Protein AF-C0EFY2-F1 (afdb_monomer_lite)

Foldseek 3Di:
DVLLPDDLVRLVVLLVVLVVVLVVVPDDPVRNVVSVVSNVSSVVNNVVNVVVVVVVVVVVVVPDDD

pLDDT: mean 90.13, std 11.37, range [53.53, 97.44]

InterPro domains:
  IPR003761 Exonuclease VII, small subunit [MF_00337] (7-66)
  IPR003761 Exonuclease VII, small subunit [PF02609] (8-58)
  IPR003761 Exonuclease VII, small subunit [PIRSF006488] (5-64)
  IPR003761 Exonuclease VII, small subunit [PTHR34137] (4-64)
  IPR003761 Exonuclease VII, small subunit [TIGR01280] (7-61)
  IPR037004 Exonuclease VII, small subunit superfamily [G3DSA:1.10.287.1040] (3-66)
  IPR037004 Exonuclease VII, small subunit superfamily [SSF116842] (2-64)

Structure (mmCIF, N/CA/C/O backbone):
data_AF-C0EFY2-F1
#
_entry.id   AF-C0EFY2-F1
#
loop_
_atom_site.group_PDB
_atom_site.id
_atom_site.type_symbol
_atom_site.label_atom_id
_atom_site.label_alt_id
_atom_site.label_comp_id
_atom_site.label_asym_id
_atom_site.label_entity_id
_atom_site.label_seq_id
_atom_site.pdbx_PDB_ins_code
_atom_site.Cartn_x
_atom_site.Cartn_y
_atom_site.Cartn_z
_atom_site.occupancy
_atom_site.B_iso_or_equiv
_atom_site.auth_seq_id
_atom_site.auth_comp_id
_atom_site.auth_asym_id
_atom_site.auth_atom_id
_atom_site.pdbx_PDB_model_num
ATOM 1 N N . MET A 1 1 ? 12.254 3.150 3.659 1.00 56.12 1 MET A N 1
ATOM 2 C CA . MET A 1 1 ? 10.984 2.917 4.392 1.00 56.12 1 MET A CA 1
ATOM 3 C C . MET A 1 1 ? 10.506 1.491 4.121 1.00 56.12 1 MET A C 1
ATOM 5 O O . MET A 1 1 ? 10.718 1.013 3.018 1.00 56.12 1 MET A O 1
ATOM 9 N N . GLU A 1 2 ? 9.893 0.794 5.087 1.00 67.31 2 GLU A N 1
ATOM 10 C CA . GLU A 1 2 ? 9.544 -0.651 5.004 1.00 67.31 2 GLU A CA 1
ATOM 11 C C . GLU A 1 2 ? 8.695 -1.037 3.768 1.00 67.31 2 GLU A C 1
ATOM 13 O O . GLU A 1 2 ? 8.744 -2.170 3.301 1.00 67.31 2 GLU A O 1
ATOM 18 N N . PHE A 1 3 ? 7.972 -0.077 3.185 1.00 71.94 3 PHE A N 1
ATOM 19 C CA . PHE A 1 3 ? 7.106 -0.287 2.023 1.00 71.94 3 PHE A CA 1
ATOM 20 C C . PHE A 1 3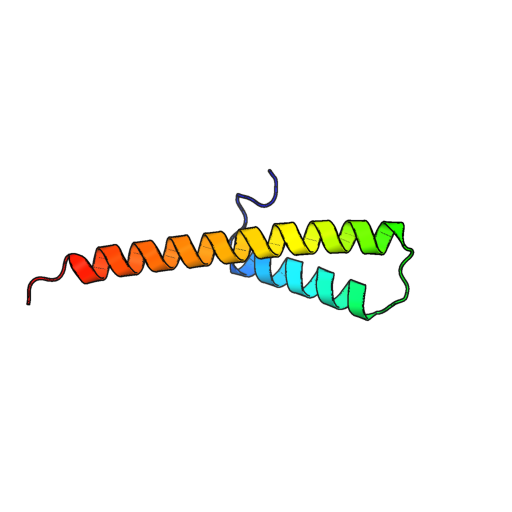 ? 7.816 -0.165 0.659 1.00 71.94 3 PHE A C 1
ATOM 22 O O . PHE A 1 3 ? 7.338 -0.721 -0.325 1.00 71.94 3 PHE A O 1
ATOM 29 N N . GLU A 1 4 ? 8.969 0.511 0.569 1.00 69.25 4 GLU A N 1
ATOM 30 C CA . GLU A 1 4 ? 9.653 0.797 -0.714 1.00 69.25 4 GLU A CA 1
ATOM 31 C C . GLU A 1 4 ? 10.253 -0.453 -1.377 1.00 69.25 4 GLU A C 1
ATOM 33 O O . GLU A 1 4 ? 10.482 -0.490 -2.587 1.00 69.25 4 GLU A O 1
ATOM 38 N N . THR A 1 5 ? 10.493 -1.509 -0.599 1.00 78.94 5 THR A N 1
ATOM 39 C CA . THR A 1 5 ? 11.052 -2.780 -1.080 1.00 78.94 5 THR A CA 1
ATOM 40 C C . THR A 1 5 ? 9.985 -3.848 -1.326 1.00 78.94 5 THR A C 1
ATOM 42 O O . THR A 1 5 ? 10.311 -4.950 -1.765 1.00 78.94 5 THR A O 1
ATOM 45 N N . MET A 1 6 ? 8.700 -3.546 -1.100 1.00 88.69 6 MET A N 1
ATOM 46 C CA . MET A 1 6 ? 7.615 -4.500 -1.346 1.00 88.69 6 MET A CA 1
ATOM 47 C C . MET A 1 6 ? 7.388 -4.730 -2.845 1.00 88.69 6 MET A C 1
ATOM 49 O O . MET A 1 6 ? 7.480 -3.801 -3.654 1.00 88.69 6 MET A O 1
ATOM 53 N N . THR A 1 7 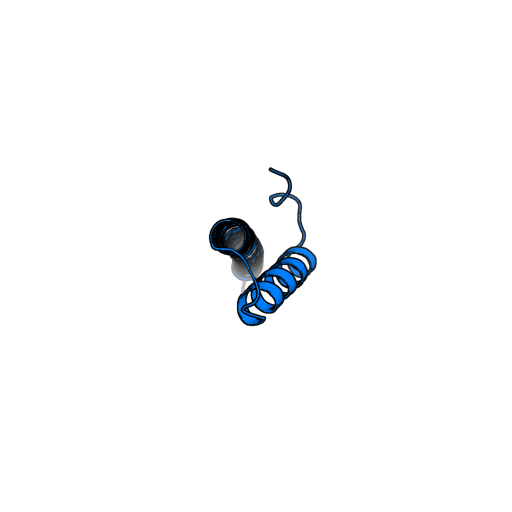? 7.058 -5.973 -3.211 1.00 93.44 7 THR A N 1
ATOM 54 C CA . THR A 1 7 ? 6.549 -6.299 -4.552 1.00 93.44 7 THR A CA 1
ATOM 55 C C . THR A 1 7 ? 5.123 -5.778 -4.712 1.00 93.44 7 THR A C 1
ATOM 57 O O . THR A 1 7 ? 4.441 -5.512 -3.717 1.00 93.44 7 THR A O 1
ATOM 60 N N . PHE A 1 8 ? 4.665 -5.647 -5.958 1.00 93.44 8 PHE A N 1
ATOM 61 C CA . PHE A 1 8 ? 3.313 -5.180 -6.256 1.00 93.44 8 PHE A CA 1
ATOM 62 C C . PHE A 1 8 ? 2.247 -6.069 -5.595 1.00 93.44 8 PHE A C 1
ATOM 64 O O . PHE A 1 8 ? 1.381 -5.569 -4.885 1.00 93.44 8 PHE A O 1
ATOM 71 N N . GLU A 1 9 ? 2.372 -7.390 -5.721 1.00 95.44 9 GLU A N 1
ATOM 72 C CA . GLU A 1 9 ? 1.414 -8.366 -5.188 1.00 95.44 9 GLU A CA 1
ATOM 73 C C . GLU A 1 9 ? 1.324 -8.287 -3.664 1.00 95.44 9 GLU A C 1
ATOM 75 O O . GLU A 1 9 ? 0.238 -8.332 -3.089 1.00 95.44 9 GLU A O 1
ATOM 80 N N . LYS A 1 10 ? 2.470 -8.120 -2.990 1.00 95.12 10 LYS A N 1
ATOM 81 C CA . LYS A 1 10 ? 2.501 -7.952 -1.534 1.00 95.12 10 LYS A CA 1
ATOM 82 C C . LYS A 1 10 ? 1.857 -6.633 -1.113 1.00 95.12 10 LYS A C 1
ATOM 84 O O . LYS A 1 10 ? 1.151 -6.609 -0.109 1.00 95.12 10 LYS A O 1
ATOM 89 N N . ALA A 1 11 ? 2.117 -5.548 -1.844 1.00 95.38 11 ALA A N 1
ATOM 90 C CA . ALA A 1 11 ? 1.561 -4.234 -1.533 1.00 95.38 11 ALA A CA 1
ATOM 91 C C . ALA A 1 11 ? 0.033 -4.225 -1.694 1.00 95.38 11 ALA A C 1
ATOM 93 O O . ALA A 1 11 ? -0.667 -3.747 -0.801 1.00 95.38 11 ALA A O 1
ATOM 94 N N . VAL A 1 12 ? -0.482 -4.844 -2.762 1.00 96.38 12 VAL A N 1
ATOM 95 C CA . VAL A 1 12 ? -1.922 -5.033 -2.989 1.00 96.38 12 VAL A CA 1
ATOM 96 C C . VAL A 1 12 ? -2.547 -5.883 -1.883 1.00 96.38 12 VAL A C 1
ATOM 98 O O . VAL A 1 12 ? -3.511 -5.444 -1.263 1.00 96.38 12 VAL A O 1
ATOM 101 N N . ALA A 1 13 ? -1.960 -7.036 -1.549 1.00 97.12 13 ALA A N 1
ATOM 102 C CA . ALA A 1 13 ? -2.495 -7.904 -0.499 1.00 97.12 13 ALA A CA 1
ATOM 103 C C . ALA A 1 13 ? -2.535 -7.218 0.882 1.00 97.12 13 ALA A C 1
ATOM 105 O O . ALA A 1 13 ? -3.448 -7.440 1.678 1.00 97.12 13 ALA A O 1
ATOM 106 N N . GLU A 1 14 ? -1.547 -6.379 1.205 1.00 96.06 14 GLU A N 1
ATOM 107 C CA . GLU A 1 14 ? -1.576 -5.577 2.432 1.00 96.06 14 GLU A CA 1
ATOM 108 C C . GLU A 1 14 ? -2.625 -4.460 2.375 1.00 96.06 14 GLU A C 1
ATOM 110 O O . GLU A 1 14 ? -3.267 -4.183 3.392 1.00 96.06 14 GLU A O 1
ATOM 115 N N . LEU A 1 15 ? -2.828 -3.839 1.209 1.00 96.56 15 LEU A N 1
ATOM 116 C CA . LEU A 1 15 ? -3.833 -2.795 1.014 1.00 96.56 15 LEU A CA 1
ATOM 117 C C . LEU A 1 15 ? -5.249 -3.358 1.170 1.00 96.56 15 LEU A C 1
ATOM 119 O O . LEU A 1 15 ? -6.052 -2.780 1.898 1.00 96.56 15 LEU A O 1
ATOM 123 N N . GLU A 1 16 ? -5.531 -4.524 0.591 1.00 97.44 16 GLU A N 1
ATOM 124 C CA . GLU A 1 16 ? -6.807 -5.233 0.749 1.00 97.44 16 GLU A CA 1
ATOM 125 C C . GLU A 1 16 ? -7.113 -5.529 2.222 1.00 97.44 16 GLU A C 1
ATOM 127 O O . GLU A 1 16 ? -8.225 -5.298 2.694 1.00 97.44 16 GLU A O 1
ATOM 132 N N . LYS A 1 17 ? -6.112 -5.964 3.000 1.00 96.75 17 LYS A N 1
ATOM 133 C CA . LYS A 1 17 ? -6.273 -6.171 4.450 1.00 96.75 17 LYS A CA 1
ATOM 134 C C . LYS A 1 17 ? -6.585 -4.874 5.192 1.00 96.75 17 LYS A C 1
ATOM 136 O O . LYS A 1 17 ? -7.309 -4.909 6.186 1.00 96.75 17 LYS A O 1
ATOM 141 N N . VAL A 1 18 ? -5.993 -3.753 4.778 1.00 96.50 18 VAL A N 1
ATOM 142 C CA . VAL A 1 18 ? -6.267 -2.436 5.368 1.00 96.50 18 VAL A CA 1
ATOM 143 C C . VAL A 1 18 ? -7.701 -2.012 5.062 1.00 96.50 18 VAL A C 1
ATOM 145 O O . VAL A 1 18 ? -8.431 -1.677 5.995 1.00 96.50 18 VAL A O 1
ATOM 148 N N . VAL A 1 19 ? -8.123 -2.103 3.800 1.00 96.62 19 VAL A N 1
ATOM 149 C CA . VAL A 1 19 ? -9.490 -1.783 3.362 1.00 96.62 19 VAL A CA 1
ATOM 150 C C . VAL A 1 19 ? -10.507 -2.646 4.105 1.00 96.62 19 VAL A C 1
ATOM 152 O O . VAL A 1 19 ? -11.388 -2.107 4.768 1.00 96.62 19 VAL A O 1
ATOM 155 N N . ALA A 1 20 ? -10.307 -3.964 4.144 1.00 96.50 20 ALA A N 1
ATOM 156 C CA . ALA A 1 20 ? -11.201 -4.880 4.848 1.00 96.50 20 ALA A CA 1
ATOM 157 C C . ALA A 1 20 ? -11.320 -4.574 6.354 1.00 96.50 20 ALA A C 1
ATOM 159 O O . ALA A 1 20 ? -12.351 -4.837 6.971 1.00 96.50 20 ALA A O 1
ATOM 160 N N . LYS A 1 21 ? -10.267 -4.035 6.988 1.00 95.31 21 LYS A N 1
ATOM 161 C CA . LYS A 1 21 ? -10.329 -3.594 8.392 1.00 95.31 21 LYS A CA 1
ATOM 162 C C . LYS A 1 21 ? -11.117 -2.297 8.546 1.00 95.31 21 LYS A C 1
ATOM 164 O O . LYS A 1 21 ? -11.898 -2.205 9.488 1.00 95.31 21 LYS A O 1
ATOM 169 N N . LEU A 1 22 ? -10.919 -1.332 7.649 1.00 94.62 22 LEU A N 1
ATOM 170 C CA . LEU A 1 22 ? -11.667 -0.073 7.637 1.00 94.62 22 LEU A CA 1
ATOM 171 C C . LEU A 1 22 ? -13.169 -0.324 7.425 1.00 94.62 22 LEU A C 1
ATOM 173 O O . LEU A 1 22 ? -13.989 0.212 8.165 1.00 94.62 22 LEU A O 1
ATOM 177 N N . GLU A 1 23 ? -13.524 -1.214 6.498 1.00 94.75 23 GLU A N 1
ATOM 178 C CA . GLU A 1 23 ? -14.915 -1.565 6.180 1.00 94.75 23 GLU A CA 1
ATOM 179 C C . GLU A 1 23 ? -15.649 -2.282 7.319 1.0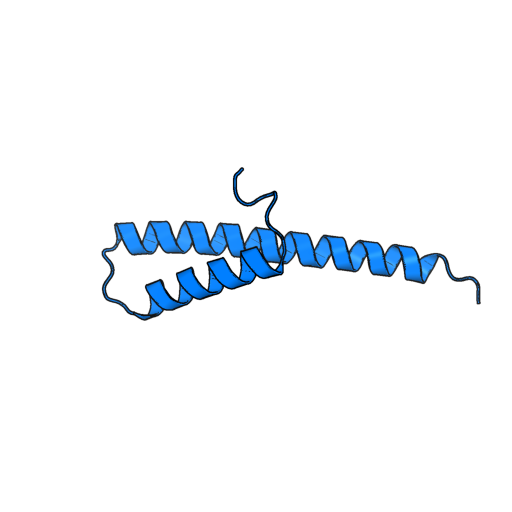0 94.75 23 GLU A C 1
ATOM 181 O O . GLU A 1 23 ? -16.868 -2.171 7.433 1.00 94.75 23 GLU A O 1
ATOM 186 N N . LYS A 1 24 ? -14.932 -2.981 8.212 1.00 93.69 24 LYS A N 1
ATOM 187 C CA . LYS A 1 24 ? -15.547 -3.618 9.390 1.00 93.69 24 LYS A CA 1
ATOM 188 C C . LYS A 1 24 ? -16.160 -2.617 10.372 1.00 93.69 24 LYS A C 1
ATOM 190 O O . LYS A 1 24 ? -16.953 -3.034 11.211 1.00 93.69 24 LYS A O 1
ATOM 195 N N . GLY A 1 25 ? -15.772 -1.340 10.328 1.00 84.38 25 GLY A N 1
ATOM 196 C CA . GLY A 1 25 ? -16.422 -0.257 11.078 1.00 84.38 25 GLY A CA 1
ATOM 197 C C . GLY A 1 25 ? -16.292 -0.297 12.609 1.00 84.38 25 GLY A C 1
ATOM 198 O O . GLY A 1 25 ? -16.806 0.592 13.275 1.00 84.38 25 GLY A O 1
ATOM 199 N N . ASN A 1 26 ? -15.597 -1.282 13.188 1.00 91.25 26 ASN A N 1
ATOM 200 C CA . ASN A 1 26 ? -15.418 -1.431 14.639 1.00 91.25 26 ASN A CA 1
ATOM 201 C C . ASN A 1 26 ? -14.036 -0.940 15.111 1.00 91.25 26 ASN A C 1
ATOM 203 O O . ASN A 1 26 ? -13.325 -1.640 15.835 1.00 91.25 26 ASN A O 1
ATOM 207 N N . LEU A 1 27 ? -13.617 0.227 14.623 1.00 93.50 27 LEU A N 1
ATOM 208 C CA . LEU A 1 27 ? -12.307 0.822 14.890 1.00 93.50 27 LEU A CA 1
ATOM 209 C C . LEU A 1 27 ? -12.471 2.149 15.625 1.00 93.50 27 LEU A C 1
ATOM 211 O O . LEU A 1 27 ? -13.400 2.908 15.352 1.00 93.50 27 LEU A O 1
ATOM 215 N N . SER A 1 28 ? -11.533 2.468 16.515 1.00 96.38 28 SER A N 1
ATOM 216 C CA . SER A 1 28 ? -11.439 3.824 17.052 1.00 96.38 28 SER A CA 1
ATOM 217 C C . SER A 1 28 ? -11.015 4.818 15.963 1.00 96.38 28 SER A C 1
ATOM 219 O O . SER A 1 28 ? -10.496 4.440 14.905 1.00 96.38 28 SER A O 1
ATOM 221 N N . LEU A 1 29 ? -11.193 6.114 16.229 1.00 94.31 29 LEU A N 1
ATOM 222 C CA . LEU A 1 29 ? -10.739 7.174 15.329 1.00 94.31 29 LEU A CA 1
ATOM 223 C C . LEU A 1 29 ? -9.227 7.082 15.059 1.00 94.31 29 LEU A C 1
ATOM 225 O O . LEU A 1 29 ? -8.808 7.113 13.907 1.00 94.31 29 LEU A O 1
ATOM 229 N N . GLU A 1 30 ? -8.412 6.893 16.100 1.00 95.81 30 GLU A N 1
ATOM 230 C CA . GLU A 1 30 ? -6.953 6.760 15.967 1.00 95.81 30 GLU A CA 1
ATOM 231 C C . GLU A 1 30 ? -6.551 5.533 15.139 1.00 95.81 30 GLU A C 1
ATOM 233 O O . GLU A 1 30 ? -5.657 5.609 14.290 1.00 95.81 30 GLU A O 1
ATOM 238 N N . GLN A 1 31 ? -7.237 4.402 15.332 1.00 95.44 31 GLN A N 1
ATOM 239 C CA . GLN A 1 31 ? -7.005 3.198 14.532 1.00 95.44 31 GLN A CA 1
ATOM 240 C C . GLN A 1 31 ? -7.380 3.419 13.067 1.00 95.44 31 GLN A C 1
ATOM 242 O O . GLN A 1 31 ? -6.651 2.988 12.173 1.00 95.44 31 GLN A O 1
ATOM 247 N N . SER A 1 32 ? -8.491 4.114 12.824 1.00 95.50 32 SER A N 1
ATOM 248 C CA . SER A 1 32 ? -8.964 4.446 11.480 1.00 95.50 32 SER A CA 1
ATOM 249 C C . SER A 1 32 ? -7.978 5.366 10.761 1.00 95.50 32 SER A C 1
ATOM 251 O O . SER A 1 32 ? -7.630 5.102 9.614 1.00 95.50 32 SER A O 1
ATOM 253 N N . LEU A 1 33 ? -7.448 6.383 11.451 1.00 96.38 33 LEU A N 1
ATOM 254 C CA . LEU A 1 33 ? -6.412 7.278 10.922 1.00 96.38 33 LEU A CA 1
ATOM 255 C C . LEU A 1 33 ? -5.114 6.528 10.603 1.00 96.38 33 LEU A C 1
ATOM 257 O O . LEU A 1 33 ? -4.552 6.695 9.523 1.00 96.38 33 LEU A O 1
ATOM 261 N N . THR A 1 34 ? -4.676 5.646 11.503 1.00 96.25 34 THR A N 1
ATOM 262 C CA . THR A 1 34 ? -3.468 4.831 11.299 1.00 96.25 34 THR A CA 1
ATOM 263 C C . THR A 1 34 ? -3.611 3.907 10.088 1.00 96.25 34 THR A C 1
ATOM 265 O O . THR A 1 34 ? -2.701 3.786 9.266 1.00 96.25 34 THR A O 1
ATOM 268 N N . LEU A 1 35 ? -4.762 3.241 9.960 1.00 96.56 35 LEU A N 1
ATOM 269 C CA . LEU A 1 35 ? -5.050 2.3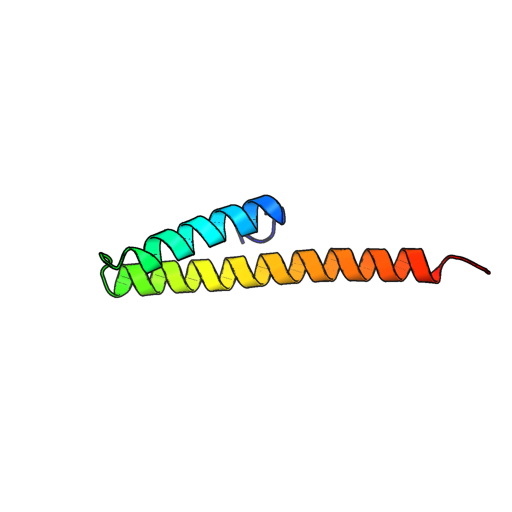72 8.822 1.00 96.56 35 LEU A CA 1
ATOM 270 C C . LEU A 1 35 ? -5.168 3.166 7.524 1.00 96.56 35 LEU A C 1
ATOM 272 O O . LEU A 1 35 ? -4.639 2.721 6.511 1.00 96.56 35 LEU A O 1
ATOM 276 N N . TYR A 1 36 ? -5.786 4.345 7.557 1.00 95.56 36 TYR A N 1
ATOM 277 C CA . TYR A 1 36 ? -5.867 5.227 6.400 1.00 95.56 36 TYR A CA 1
ATOM 278 C C . TYR A 1 36 ? -4.475 5.653 5.917 1.00 95.56 36 TYR A C 1
ATOM 280 O O . TYR A 1 36 ? -4.160 5.463 4.745 1.00 95.56 36 TYR A O 1
ATOM 288 N N . GLU A 1 37 ? -3.597 6.125 6.810 1.00 96.19 37 GLU A N 1
ATOM 289 C CA . GLU A 1 37 ? -2.205 6.445 6.459 1.00 96.19 37 GLU A CA 1
ATOM 290 C C . GLU A 1 37 ? -1.444 5.247 5.883 1.00 96.19 37 GLU A C 1
ATOM 292 O O . GLU A 1 37 ? -0.667 5.387 4.935 1.00 96.19 37 GLU A O 1
ATOM 297 N N . LYS A 1 38 ? -1.630 4.053 6.458 1.00 95.81 38 LYS A N 1
ATOM 298 C CA . LYS A 1 38 ? -1.019 2.838 5.911 1.00 95.81 38 LYS A CA 1
ATOM 299 C C . LYS A 1 38 ? -1.557 2.556 4.505 1.00 95.81 38 LYS A C 1
ATOM 301 O O . LYS A 1 38 ? -0.777 2.236 3.611 1.00 95.81 38 LYS A O 1
ATOM 306 N N . GLY A 1 39 ? -2.865 2.693 4.303 1.00 96.19 39 GLY A N 1
ATOM 307 C CA . GLY A 1 39 ? -3.524 2.495 3.015 1.00 96.19 39 GLY A CA 1
ATOM 308 C C . GLY A 1 39 ? -3.021 3.455 1.939 1.00 96.19 39 GLY A C 1
ATOM 309 O O . GLY A 1 39 ? -2.684 3.013 0.843 1.00 96.19 39 GLY A O 1
ATOM 310 N N . THR A 1 40 ? -2.877 4.746 2.252 1.00 96.25 40 THR A N 1
ATOM 311 C CA . THR A 1 40 ? -2.364 5.738 1.292 1.00 96.25 40 THR A CA 1
ATOM 312 C C . THR A 1 40 ? -0.914 5.456 0.900 1.00 96.25 40 THR A C 1
ATOM 314 O O . THR A 1 40 ? -0.584 5.497 -0.286 1.00 96.25 40 THR A O 1
ATOM 317 N N . LYS A 1 41 ? -0.059 5.077 1.861 1.00 95.44 41 LYS A N 1
ATOM 318 C CA . LYS A 1 41 ? 1.332 4.668 1.596 1.00 95.44 41 LYS A CA 1
ATOM 319 C C . LYS A 1 41 ? 1.400 3.428 0.701 1.00 95.44 41 LYS A C 1
ATOM 321 O O . LYS A 1 41 ? 2.145 3.422 -0.275 1.00 95.44 41 LYS A O 1
ATOM 326 N N . LEU A 1 42 ? 0.602 2.398 0.986 1.00 96.19 42 LEU A N 1
ATOM 327 C CA . LEU A 1 42 ? 0.540 1.186 0.161 1.00 96.19 42 LEU A CA 1
ATOM 328 C C . LEU A 1 42 ? 0.030 1.479 -1.254 1.00 96.19 42 LEU A C 1
ATOM 330 O O . LEU A 1 42 ? 0.613 0.996 -2.221 1.00 96.19 42 LEU A O 1
ATOM 334 N N . SER A 1 43 ? -1.002 2.316 -1.387 1.00 95.88 43 SER A N 1
ATOM 335 C CA . SER A 1 43 ? -1.521 2.746 -2.688 1.00 95.88 43 SER A CA 1
ATOM 336 C C . SER A 1 43 ? -0.455 3.464 -3.519 1.00 95.88 43 SER A C 1
ATOM 338 O O . SER A 1 43 ? -0.335 3.202 -4.716 1.00 95.88 43 SER A O 1
ATOM 340 N N . ALA A 1 44 ? 0.341 4.339 -2.897 1.00 95.19 44 ALA A N 1
ATOM 341 C CA . ALA A 1 44 ? 1.443 5.022 -3.570 1.00 95.19 44 ALA A CA 1
ATOM 342 C C . ALA A 1 44 ? 2.511 4.032 -4.066 1.00 95.19 44 ALA A C 1
ATOM 344 O O . ALA A 1 44 ? 2.962 4.136 -5.205 1.00 95.19 44 ALA A O 1
ATOM 345 N N . VAL A 1 45 ? 2.860 3.025 -3.256 1.00 94.94 45 VAL A N 1
ATOM 346 C CA . VAL A 1 45 ? 3.800 1.965 -3.660 1.00 94.94 45 VAL A CA 1
ATOM 347 C C . VAL A 1 45 ? 3.258 1.154 -4.835 1.00 94.94 45 VAL A C 1
ATOM 349 O O . VAL A 1 45 ? 3.989 0.922 -5.797 1.00 94.94 45 VAL A O 1
ATOM 352 N N . CYS A 1 46 ? 1.983 0.754 -4.805 1.00 95.38 46 CYS A N 1
ATOM 353 C CA . CYS A 1 46 ? 1.351 0.051 -5.923 1.00 95.38 46 CYS A CA 1
ATOM 354 C C . CYS A 1 46 ? 1.440 0.868 -7.217 1.00 95.38 46 CYS A C 1
ATOM 356 O O . CYS A 1 46 ? 1.853 0.341 -8.250 1.00 95.38 46 CYS A O 1
ATOM 358 N N . HIS A 1 47 ? 1.109 2.159 -7.148 1.00 95.38 47 HIS A N 1
ATOM 359 C CA . HIS A 1 47 ? 1.179 3.057 -8.296 1.00 95.38 47 HIS A CA 1
ATOM 360 C C . HIS A 1 47 ? 2.609 3.181 -8.839 1.00 95.38 47 HIS A C 1
ATOM 362 O O . HIS A 1 47 ? 2.830 2.994 -10.032 1.00 95.38 47 HIS A O 1
ATOM 368 N N . GLN A 1 48 ? 3.598 3.390 -7.967 1.00 94.62 48 GLN A N 1
ATOM 369 C CA . GLN A 1 48 ? 5.005 3.489 -8.363 1.00 94.62 48 GLN A CA 1
ATOM 370 C C . GLN A 1 48 ? 5.514 2.211 -9.050 1.00 94.62 48 GLN A C 1
ATOM 372 O O . GLN A 1 48 ? 6.272 2.280 -10.020 1.00 94.62 48 GLN A O 1
ATOM 377 N N . ARG A 1 49 ? 5.102 1.031 -8.567 1.00 93.12 49 ARG A N 1
ATOM 378 C CA . ARG A 1 49 ? 5.462 -0.255 -9.185 1.00 93.12 49 ARG A CA 1
ATOM 379 C C . ARG A 1 49 ? 4.859 -0.411 -10.577 1.00 93.12 49 ARG A C 1
ATOM 381 O O . ARG A 1 49 ? 5.573 -0.843 -11.479 1.00 93.12 49 ARG A O 1
ATOM 388 N N . LEU A 1 50 ? 3.588 -0.047 -10.750 1.00 95.56 50 LEU A N 1
ATOM 389 C CA . LEU A 1 50 ? 2.928 -0.077 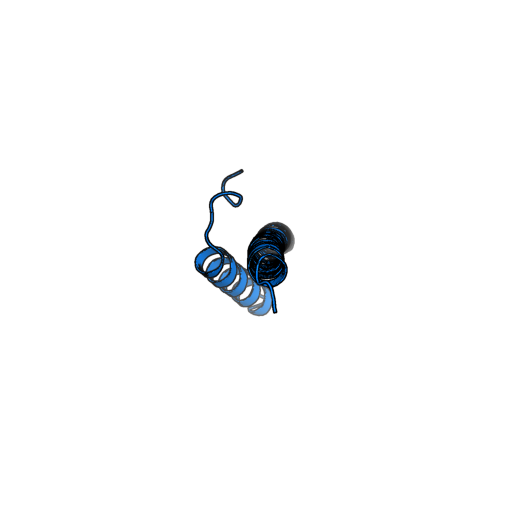-12.057 1.00 95.56 50 LEU A CA 1
ATOM 390 C C . LEU A 1 50 ? 3.588 0.890 -13.036 1.00 95.56 50 LEU A C 1
ATOM 392 O O . LEU A 1 50 ? 3.866 0.502 -14.165 1.00 95.56 50 LEU A O 1
ATOM 396 N N . GLU A 1 51 ? 3.911 2.102 -12.589 1.00 95.31 51 GLU A N 1
ATOM 397 C CA . GLU A 1 51 ? 4.573 3.094 -13.435 1.00 95.31 51 GLU A CA 1
ATOM 398 C C . GLU A 1 51 ? 5.962 2.620 -13.873 1.00 95.31 51 GLU A C 1
ATOM 400 O O . GLU A 1 51 ? 6.301 2.671 -15.050 1.00 95.31 51 GLU A O 1
ATOM 405 N N . THR A 1 52 ? 6.736 2.040 -12.951 1.00 92.94 52 THR A N 1
ATOM 406 C CA . THR A 1 52 ? 8.044 1.446 -13.278 1.00 92.94 52 THR A CA 1
ATOM 407 C C . THR A 1 52 ? 7.912 0.315 -14.304 1.00 92.94 52 THR A C 1
ATOM 409 O O . THR A 1 52 ? 8.725 0.206 -15.220 1.00 92.94 52 THR A O 1
ATOM 412 N N . ALA A 1 53 ? 6.894 -0.540 -14.163 1.00 93.25 53 ALA A N 1
ATOM 413 C CA . ALA A 1 53 ? 6.642 -1.620 -15.113 1.00 93.25 53 ALA A CA 1
ATOM 414 C C . ALA A 1 53 ? 6.226 -1.082 -16.491 1.00 93.25 53 ALA A C 1
ATOM 416 O O . ALA A 1 53 ? 6.698 -1.586 -17.508 1.00 93.25 53 ALA A O 1
ATOM 417 N N . LYS A 1 54 ? 5.386 -0.043 -16.523 1.00 93.94 54 LYS A N 1
ATOM 418 C CA . LYS A 1 54 ? 4.938 0.616 -17.750 1.00 93.94 54 LYS A CA 1
ATOM 419 C C . LYS A 1 54 ? 6.101 1.267 -18.498 1.00 93.94 54 LYS A C 1
ATOM 421 O O . LYS A 1 54 ? 6.261 0.993 -19.681 1.00 93.94 54 LYS A O 1
ATOM 426 N N . LEU A 1 55 ? 6.947 2.034 -17.809 1.00 94.56 55 LEU A N 1
ATOM 427 C CA . LEU A 1 55 ? 8.142 2.646 -18.403 1.00 94.56 55 LEU A CA 1
ATOM 428 C C . LEU A 1 55 ? 9.048 1.593 -19.047 1.00 94.56 55 LEU A C 1
ATOM 430 O O . LEU A 1 55 ? 9.475 1.745 -20.184 1.00 94.56 55 LEU A O 1
ATOM 434 N N . LYS A 1 56 ? 9.262 0.467 -18.360 1.00 92.19 56 LYS A N 1
ATOM 435 C CA . LYS A 1 56 ? 10.065 -0.633 -18.901 1.00 92.19 56 LYS A CA 1
ATOM 436 C C . LYS A 1 56 ? 9.451 -1.257 -20.160 1.00 92.19 56 LYS A C 1
ATOM 438 O O . LYS A 1 56 ? 10.181 -1.684 -21.049 1.00 92.19 56 LYS A O 1
ATOM 443 N N . LEU A 1 57 ? 8.122 -1.335 -20.244 1.00 93.88 57 LEU A N 1
ATOM 444 C CA . LEU A 1 57 ? 7.430 -1.800 -21.451 1.00 93.88 57 LEU A CA 1
ATOM 445 C C . LEU A 1 57 ? 7.563 -0.798 -22.602 1.00 93.88 57 LEU A C 1
ATOM 447 O O . LEU A 1 57 ? 7.756 -1.218 -23.742 1.00 93.88 57 LEU A O 1
ATOM 451 N N . GLU A 1 58 ? 7.482 0.502 -22.315 1.00 93.19 58 GLU A N 1
ATOM 452 C CA . GLU A 1 58 ? 7.680 1.566 -23.305 1.00 93.19 58 GLU A CA 1
ATOM 453 C C . GLU A 1 58 ? 9.109 1.550 -23.864 1.00 93.19 58 GLU A C 1
ATOM 455 O O . GLU A 1 58 ? 9.278 1.620 -25.080 1.00 93.19 58 GLU A O 1
ATOM 460 N N . GLU A 1 59 ? 10.127 1.359 -23.017 1.00 92.75 59 GLU A N 1
ATOM 461 C CA . GLU A 1 59 ? 11.525 1.206 -23.447 1.00 92.75 59 GLU A CA 1
ATOM 462 C C . GLU A 1 59 ? 11.706 0.010 -24.392 1.00 92.75 59 GLU A C 1
ATOM 464 O O . GLU A 1 59 ? 12.277 0.159 -25.469 1.00 92.75 59 GLU A O 1
ATOM 469 N N . ILE A 1 60 ? 11.164 -1.161 -24.036 1.00 91.81 60 ILE A N 1
ATOM 470 C CA . ILE A 1 60 ? 11.250 -2.370 -24.874 1.00 91.81 60 ILE A CA 1
ATOM 471 C C . ILE A 1 60 ? 10.518 -2.176 -26.210 1.00 91.81 60 ILE A C 1
ATOM 473 O O . ILE A 1 60 ? 10.998 -2.620 -27.250 1.00 91.81 60 ILE A O 1
ATOM 477 N N . SER A 1 61 ? 9.354 -1.524 -26.188 1.00 86.00 61 SER A N 1
ATOM 478 C CA . SER A 1 61 ? 8.534 -1.314 -27.388 1.00 86.00 61 SER A CA 1
ATOM 479 C C . SER A 1 61 ? 9.137 -0.275 -28.337 1.00 86.00 61 SER A C 1
ATOM 481 O O . SER A 1 61 ? 8.903 -0.345 -29.538 1.00 86.00 61 SER A O 1
ATOM 483 N N . SER A 1 62 ? 9.914 0.674 -27.808 1.00 77.56 62 SER A N 1
ATOM 484 C CA . SER A 1 62 ? 10.571 1.730 -28.592 1.00 77.56 62 SER A CA 1
ATOM 485 C C . SER A 1 62 ? 11.869 1.263 -29.266 1.00 77.56 62 SER A C 1
ATOM 487 O O . SER A 1 62 ? 12.350 1.932 -30.174 1.00 77.56 62 SER A O 1
ATOM 489 N N . ASP A 1 63 ? 12.425 0.125 -28.838 1.00 66.12 63 ASP A N 1
ATOM 490 C CA . ASP A 1 63 ? 13.681 -0.454 -29.344 1.00 66.12 63 ASP A CA 1
ATOM 491 C C . ASP A 1 63 ? 13.448 -1.554 -30.407 1.00 66.12 63 ASP A C 1
ATOM 493 O O . ASP A 1 63 ? 14.355 -2.301 -30.774 1.00 66.12 63 ASP A O 1
ATOM 497 N N . GLN A 1 64 ? 12.214 -1.692 -30.907 1.00 56.53 64 GLN A N 1
ATOM 498 C CA . GLN A 1 64 ? 11.889 -2.553 -32.048 1.00 56.53 64 GLN A CA 1
ATOM 499 C C . GLN A 1 64 ? 11.955 -1.732 -33.348 1.00 56.53 64 GLN A C 1
ATOM 501 O O . GLN A 1 64 ? 11.076 -0.896 -33.565 1.00 56.53 64 GLN A O 1
ATOM 506 N N . PRO A 1 65 ? 12.958 -1.939 -34.225 1.00 53.97 65 PRO A N 1
ATOM 507 C CA . PRO A 1 65 ? 12.877 -1.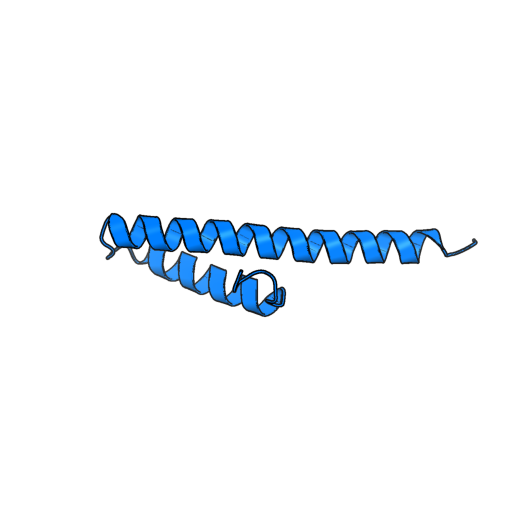437 -35.590 1.00 53.97 65 PRO A CA 1
ATOM 508 C C . PRO A 1 65 ? 11.783 -2.221 -36.332 1.00 53.97 65 PRO A C 1
ATOM 510 O O . PRO A 1 65 ? 11.739 -3.449 -36.226 1.00 53.97 65 PRO A O 1
ATOM 513 N N . GLU A 1 66 ? 10.892 -1.508 -37.029 1.00 53.53 66 GLU A N 1
ATOM 514 C CA . GLU A 1 66 ? 9.960 -2.092 -38.014 1.00 53.53 66 GLU A CA 1
ATOM 515 C C . GLU A 1 66 ? 10.671 -2.997 -39.033 1.00 53.53 66 GLU A C 1
ATOM 517 O O . GLU A 1 66 ? 11.806 -2.659 -39.455 1.00 53.53 66 GLU A O 1
#

Radius of gyration: 16.37 Å; chains: 1; bounding box: 30×16×55 Å

Organism: NCBI:txid537013

Sequence (66 aa):
MEFETMTFEKAVAELEKVVAKLEKGNLSLEQSLTLYEKGTKLSAVCHQRLETAKLKLEEISSDQPE

Secondary structure (DSSP, 8-state):
-TTTT--HHHHHHHHHHHHHHHHT----HHHHHHHHHHHHHHHHHHHHHHHHHHHHHHHHHHT---